Protein AF-A0A818JY32-F1 (afdb_monomer)

Sequence (101 aa):
MLPNLKCLFLNLIHDYFTEDFFNTLIYHWWSIIEKLERINIFIKFRRPQMTIDNNMQINLDKFQSSLLAMNVKYSGFVNFKWTEKFFIAYRMIEISICKNC

Nearest PDB structures (foldseek):
  5lmv-assembly1_X  TM=6.386E-01  e=2.014E-02  Thermus thermophilus HB8
  7po1-assembly1_8  TM=5.837E-01  e=2.794E-02  Homo sapiens
  6nf8-assembly1_z  TM=5.644E-01  e=1.991E-01  Homo sapiens
  7p9i-assembly1_A  TM=5.575E-01  e=5.676E-01  Escherichia coli K-12

Secondary structure (DSSP, 8-state):
--TT--EEEEEEEES---HHHHHHHHHHHHHHHTT-SEEEEEEEES-TT----HHHHHHHHHHHHHHHHHHHHHTEEEEEEEEE-TTS--EEEEEEEEE--

Structure (mmCIF, N/CA/C/O backbone):
data_AF-A0A818JY32-F1
#
_entry.id   AF-A0A818JY32-F1
#
loop_
_atom_site.group_PDB
_atom_site.id
_atom_site.type_symbol
_atom_site.label_atom_id
_atom_site.label_alt_id
_atom_site.label_comp_id
_atom_site.label_asym_id
_atom_site.label_entity_id
_atom_site.label_seq_id
_atom_site.pdbx_PDB_ins_code
_atom_site.Cartn_x
_atom_site.Cartn_y
_atom_site.Cartn_z
_atom_site.occupancy
_atom_site.B_iso_or_equiv
_atom_site.auth_seq_id
_atom_site.auth_comp_id
_atom_site.auth_asym_id
_atom_site.auth_atom_id
_atom_site.pdbx_PDB_model_num
ATOM 1 N N . MET A 1 1 ? -21.190 9.356 3.621 1.00 46.59 1 MET A N 1
ATOM 2 C CA . MET A 1 1 ? -20.822 8.396 4.687 1.00 46.59 1 MET A CA 1
ATOM 3 C C . MET A 1 1 ? -21.068 6.998 4.144 1.00 46.59 1 MET A C 1
ATOM 5 O O . MET A 1 1 ? -22.140 6.803 3.597 1.00 46.59 1 MET A O 1
ATOM 9 N N . LEU A 1 2 ? -20.102 6.077 4.224 1.00 54.47 2 LEU A N 1
ATOM 10 C CA . LEU A 1 2 ? -20.297 4.652 3.913 1.00 54.47 2 LEU A CA 1
ATOM 11 C C . LEU A 1 2 ? -20.606 3.940 5.240 1.00 54.47 2 LEU A C 1
ATOM 13 O O . LEU A 1 2 ? -19.663 3.644 5.975 1.00 54.47 2 LEU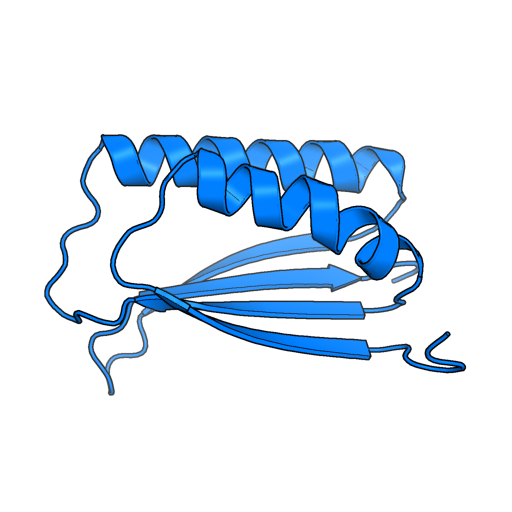 A O 1
ATOM 17 N N . PRO A 1 3 ? -21.877 3.736 5.626 1.00 50.50 3 PRO A N 1
ATOM 18 C CA . PRO A 1 3 ? -22.189 3.076 6.881 1.00 50.50 3 PRO A CA 1
ATOM 19 C C . PRO A 1 3 ? -21.928 1.580 6.673 1.00 50.50 3 PRO A C 1
ATOM 21 O O . PRO A 1 3 ? -22.519 0.978 5.782 1.00 50.50 3 PRO A O 1
ATOM 24 N N . ASN A 1 4 ? -21.046 0.995 7.486 1.00 62.84 4 ASN A N 1
ATOM 25 C CA . ASN A 1 4 ? -20.774 -0.452 7.593 1.00 62.84 4 ASN A CA 1
ATOM 26 C C . ASN A 1 4 ? -19.692 -1.056 6.687 1.00 62.84 4 ASN A C 1
ATOM 28 O O . ASN A 1 4 ? -19.579 -2.283 6.629 1.00 62.84 4 ASN A O 1
ATOM 32 N N . LEU A 1 5 ? -18.846 -0.260 6.027 1.00 68.62 5 LEU A N 1
ATOM 33 C CA . LEU A 1 5 ? -17.669 -0.846 5.385 1.00 68.62 5 LEU A CA 1
ATOM 34 C C . LEU A 1 5 ? -16.658 -1.256 6.471 1.00 68.62 5 LEU A C 1
ATOM 36 O O . LEU A 1 5 ? -16.000 -0.404 7.051 1.00 68.62 5 LEU A O 1
ATOM 40 N N . LYS A 1 6 ? -16.565 -2.555 6.774 1.00 77.25 6 LYS A N 1
ATOM 41 C CA . LYS A 1 6 ? -15.562 -3.113 7.705 1.00 77.25 6 LYS A CA 1
ATOM 42 C C . LYS A 1 6 ? -14.254 -3.462 7.001 1.00 77.25 6 LYS A C 1
ATOM 44 O O . LYS A 1 6 ? -13.177 -3.283 7.564 1.00 77.25 6 LYS A O 1
ATOM 49 N N . CYS A 1 7 ? -14.366 -3.927 5.758 1.00 78.81 7 CYS A N 1
ATOM 5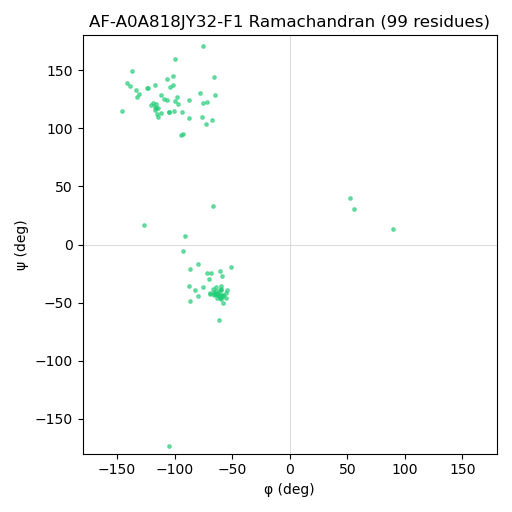0 C CA . CYS A 1 7 ? -13.254 -4.390 4.940 1.00 78.81 7 CYS A CA 1
ATOM 51 C C . CYS A 1 7 ? -13.209 -3.618 3.620 1.00 78.81 7 CYS A C 1
ATOM 53 O O . CYS A 1 7 ? -14.233 -3.496 2.948 1.00 78.81 7 CYS A O 1
ATOM 55 N N . LEU A 1 8 ? -12.024 -3.164 3.211 1.00 80.25 8 LEU A N 1
ATOM 56 C CA . LEU A 1 8 ? -11.800 -2.568 1.893 1.00 80.25 8 LEU A CA 1
ATOM 57 C C . LEU A 1 8 ? -10.708 -3.323 1.135 1.00 80.25 8 LEU A C 1
ATOM 59 O O . LEU A 1 8 ? -9.638 -3.602 1.672 1.00 80.25 8 LEU A O 1
ATOM 63 N N . PHE A 1 9 ? -10.972 -3.602 -0.137 1.00 80.25 9 PHE A N 1
ATOM 64 C CA . PHE A 1 9 ? -9.996 -4.152 -1.069 1.00 80.25 9 PHE A CA 1
ATOM 65 C C . PHE A 1 9 ? -9.723 -3.120 -2.149 1.00 80.25 9 PHE A C 1
ATOM 67 O O . PHE A 1 9 ? -10.624 -2.755 -2.905 1.00 80.25 9 PHE A O 1
ATOM 74 N N . LEU A 1 10 ? -8.481 -2.659 -2.226 1.00 78.06 10 LEU A N 1
ATOM 75 C CA . LEU A 1 10 ? -8.059 -1.687 -3.217 1.00 78.06 10 LEU A CA 1
ATOM 76 C C . LEU A 1 10 ? -7.093 -2.327 -4.205 1.00 78.06 10 LEU A C 1
ATOM 78 O O . LEU A 1 10 ? -6.091 -2.907 -3.805 1.00 78.06 10 LEU A O 1
ATOM 82 N N . ASN A 1 11 ? -7.369 -2.179 -5.497 1.00 81.12 11 ASN A N 1
ATOM 83 C CA . ASN A 1 11 ? -6.447 -2.560 -6.561 1.00 81.12 11 ASN A CA 1
ATOM 84 C C . ASN A 1 11 ? -6.002 -1.299 -7.298 1.00 81.12 11 ASN A C 1
ATOM 86 O O . ASN A 1 11 ? -6.792 -0.699 -8.023 1.00 81.12 11 ASN A O 1
ATOM 90 N N . LEU A 1 12 ? -4.743 -0.910 -7.122 1.00 79.81 12 LEU A N 1
ATOM 91 C CA . LEU A 1 12 ? -4.135 0.210 -7.831 1.00 79.81 12 LEU A CA 1
ATOM 92 C C . LEU A 1 12 ? -3.264 -0.328 -8.956 1.00 79.81 12 LEU A C 1
ATOM 94 O O . LEU A 1 12 ? -2.524 -1.290 -8.768 1.00 79.81 12 LEU A O 1
ATOM 98 N N . ILE A 1 13 ? -3.348 0.297 -10.126 1.00 80.50 13 ILE A N 1
ATOM 99 C CA . ILE A 1 13 ? -2.458 0.025 -11.253 1.00 80.50 13 ILE A CA 1
ATOM 100 C C . ILE A 1 13 ? -1.753 1.331 -11.570 1.00 80.50 13 ILE A C 1
ATOM 102 O O . ILE A 1 13 ? -2.421 2.317 -11.878 1.00 80.50 13 ILE A O 1
ATOM 106 N N . HIS A 1 14 ? -0.428 1.342 -11.493 1.00 76.12 14 HIS A N 1
ATOM 107 C CA . HIS A 1 14 ? 0.342 2.552 -11.747 1.00 76.12 14 HIS A CA 1
ATOM 108 C C . HIS A 1 14 ? 1.582 2.268 -12.592 1.00 76.12 14 HIS A C 1
ATOM 110 O O . HIS A 1 14 ? 2.147 1.173 -12.546 1.00 76.12 14 HIS A O 1
ATOM 116 N N . ASP A 1 15 ? 1.975 3.260 -13.391 1.00 70.12 15 ASP A N 1
ATOM 117 C CA . ASP A 1 15 ? 3.189 3.199 -14.204 1.00 70.12 15 ASP A CA 1
ATOM 118 C C . ASP A 1 15 ? 4.429 3.511 -13.357 1.00 70.12 15 ASP A C 1
ATOM 120 O O . ASP A 1 15 ? 5.392 2.767 -13.426 1.00 70.12 15 ASP A O 1
ATOM 124 N N . TYR A 1 16 ? 4.387 4.541 -12.501 1.00 68.69 16 TYR A N 1
ATOM 125 C CA . TYR A 1 16 ? 5.525 4.957 -11.664 1.00 68.69 16 TYR A CA 1
ATOM 126 C C . TYR A 1 16 ? 5.109 5.322 -10.244 1.00 68.69 16 TYR A C 1
ATOM 128 O O . TYR A 1 16 ? 4.143 6.053 -10.066 1.00 68.69 16 TYR A O 1
ATOM 136 N N . PHE A 1 17 ? 5.854 4.884 -9.235 1.00 72.62 17 PHE A N 1
ATOM 137 C CA . PHE A 1 17 ? 5.615 5.323 -7.865 1.00 72.62 17 PHE A CA 1
ATOM 138 C C . PHE A 1 17 ? 6.489 6.514 -7.502 1.00 72.62 17 PHE A C 1
ATOM 140 O O . PHE A 1 17 ? 7.711 6.403 -7.416 1.00 72.62 17 PHE A O 1
ATOM 147 N N . THR A 1 18 ? 5.841 7.651 -7.279 1.00 77.06 18 THR A N 1
ATOM 148 C CA . THR A 1 18 ? 6.475 8.855 -6.750 1.00 77.06 18 THR A CA 1
ATOM 149 C C . THR A 1 18 ? 6.206 8.974 -5.254 1.00 77.06 18 THR A C 1
ATOM 151 O O . THR A 1 18 ? 5.251 8.397 -4.728 1.00 77.06 18 THR A O 1
ATOM 154 N N . GLU A 1 19 ? 7.036 9.754 -4.568 1.00 78.38 19 GLU A N 1
ATOM 155 C CA . GLU A 1 19 ? 6.801 10.139 -3.174 1.00 78.38 19 GLU A CA 1
ATOM 156 C C . GLU A 1 19 ? 5.421 10.800 -3.006 1.00 78.38 19 GLU A C 1
ATOM 158 O O . GLU A 1 19 ? 4.670 10.429 -2.107 1.00 78.38 19 GLU A O 1
ATOM 163 N N . ASP A 1 20 ? 5.019 11.668 -3.939 1.00 82.75 20 ASP A N 1
ATOM 164 C CA . ASP A 1 20 ? 3.705 12.325 -3.927 1.00 82.75 20 ASP A CA 1
ATOM 165 C C . ASP A 1 20 ? 2.535 11.344 -4.005 1.00 82.75 20 ASP A C 1
ATOM 167 O O . ASP A 1 20 ? 1.529 11.521 -3.316 1.00 82.75 20 ASP A O 1
ATOM 171 N N . PHE A 1 21 ? 2.651 10.288 -4.813 1.00 81.38 21 PHE A N 1
ATOM 172 C CA . PHE A 1 21 ? 1.619 9.258 -4.892 1.00 81.38 21 PHE A CA 1
ATOM 173 C C . PHE A 1 21 ? 1.455 8.543 -3.546 1.00 81.38 21 PHE A C 1
ATOM 175 O O . PHE A 1 21 ? 0.335 8.379 -3.059 1.00 81.38 21 PHE A O 1
ATOM 182 N N . PHE A 1 22 ? 2.563 8.154 -2.913 1.00 76.38 22 PHE A N 1
ATOM 183 C CA . PHE A 1 22 ? 2.532 7.504 -1.604 1.00 76.38 22 PHE A CA 1
ATOM 184 C C . PHE A 1 22 ? 2.011 8.429 -0.510 1.00 76.38 22 PHE A C 1
ATOM 186 O O . PHE A 1 22 ? 1.165 8.015 0.281 1.00 76.38 22 PHE A O 1
ATOM 193 N N . ASN A 1 23 ? 2.438 9.690 -0.509 1.00 79.56 23 ASN A N 1
ATOM 194 C CA . ASN A 1 23 ? 1.917 10.707 0.395 1.00 79.56 23 ASN A CA 1
ATOM 195 C C . ASN A 1 23 ? 0.412 10.883 0.197 1.00 79.56 23 ASN A C 1
ATOM 197 O O . ASN A 1 23 ? -0.332 10.892 1.169 1.00 79.56 23 ASN A O 1
ATOM 201 N N . THR A 1 24 ? -0.065 10.933 -1.045 1.00 80.81 24 THR A N 1
ATOM 202 C CA . THR A 1 24 ? -1.499 11.021 -1.360 1.00 80.81 24 THR A CA 1
ATOM 203 C C . THR A 1 24 ? -2.260 9.817 -0.806 1.00 80.81 24 THR A C 1
ATOM 205 O O . THR A 1 24 ? -3.312 9.988 -0.185 1.00 80.81 24 THR A O 1
ATOM 208 N N . LEU A 1 25 ? -1.730 8.599 -0.981 1.00 76.31 25 LEU A N 1
ATOM 209 C CA . LEU A 1 25 ? -2.324 7.397 -0.396 1.00 76.31 25 LEU A CA 1
ATOM 210 C C . LEU A 1 25 ? -2.388 7.502 1.123 1.00 76.31 25 LEU A C 1
ATOM 212 O O . LEU A 1 25 ? -3.447 7.269 1.691 1.00 76.31 25 LEU A O 1
ATOM 21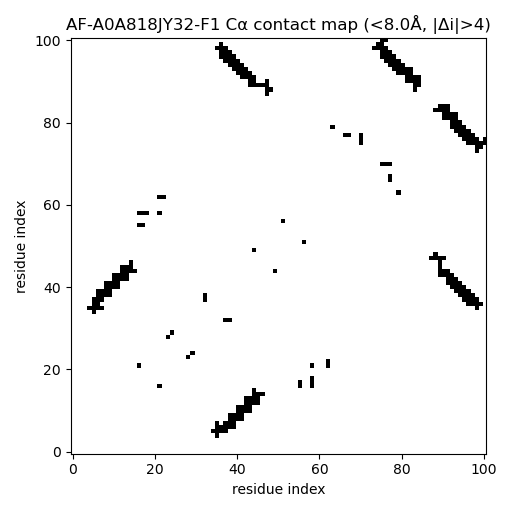6 N N . ILE A 1 26 ? -1.306 7.915 1.778 1.00 74.75 26 ILE A N 1
ATOM 217 C CA . ILE A 1 26 ? -1.295 8.109 3.225 1.00 74.75 26 ILE A CA 1
ATOM 218 C C . ILE A 1 26 ? -2.315 9.184 3.613 1.00 74.75 26 ILE A C 1
ATOM 220 O O . ILE A 1 26 ? -3.307 8.877 4.257 1.00 74.75 26 ILE A O 1
ATOM 224 N N . TYR A 1 27 ? -2.140 10.434 3.196 1.00 76.44 27 TYR A N 1
ATOM 225 C CA . TYR A 1 27 ? -2.933 11.560 3.687 1.00 76.44 27 TYR A CA 1
ATOM 226 C C . TYR A 1 27 ? -4.427 11.441 3.382 1.00 76.44 27 TYR A C 1
ATOM 228 O O . TYR A 1 27 ? -5.251 11.711 4.258 1.00 76.44 27 TYR A O 1
ATOM 236 N N . HIS A 1 28 ? -4.801 11.018 2.172 1.00 73.12 28 HIS A N 1
ATOM 237 C CA . HIS A 1 28 ? -6.216 10.951 1.808 1.00 73.12 28 HIS A CA 1
ATOM 238 C C . HIS A 1 28 ? -6.890 9.686 2.318 1.00 73.12 28 HIS A C 1
ATOM 240 O O . HIS A 1 28 ? -8.036 9.740 2.772 1.00 73.12 28 HIS A O 1
ATOM 246 N N . TRP A 1 29 ? -6.198 8.548 2.275 1.00 70.56 29 TRP A N 1
ATOM 247 C CA . TRP A 1 29 ? -6.824 7.283 2.635 1.00 70.56 29 TRP A CA 1
ATOM 248 C C . TRP A 1 29 ? -6.749 7.036 4.128 1.00 70.56 29 TRP A C 1
ATOM 250 O O . TRP A 1 29 ? -7.593 6.306 4.630 1.00 70.56 29 TRP A O 1
ATOM 260 N N . TRP A 1 30 ? -5.838 7.675 4.868 1.00 72.81 30 TRP A N 1
ATOM 261 C CA . TRP A 1 30 ? -5.698 7.445 6.305 1.00 72.81 30 TRP A CA 1
ATOM 262 C C . TRP A 1 30 ? -7.001 7.668 7.075 1.00 72.81 30 TRP A C 1
ATOM 264 O O . TRP A 1 30 ? -7.435 6.802 7.830 1.00 72.81 30 TRP A O 1
ATOM 274 N N . SER A 1 31 ? -7.699 8.770 6.795 1.00 74.00 31 SER A N 1
ATOM 275 C CA . SER A 1 31 ? -9.002 9.071 7.411 1.00 74.00 31 SER A CA 1
ATOM 276 C C . SER A 1 31 ? -10.091 8.023 7.118 1.00 74.00 31 SER A C 1
ATOM 278 O O . SER A 1 31 ? -11.079 7.912 7.851 1.00 74.00 31 SER A O 1
ATOM 280 N N . ILE A 1 32 ? -9.925 7.263 6.031 1.00 73.19 32 ILE A N 1
ATOM 281 C CA . ILE A 1 32 ? -10.792 6.154 5.633 1.00 73.19 32 ILE A CA 1
ATOM 282 C C . ILE A 1 32 ? -10.317 4.872 6.323 1.00 73.19 32 ILE A C 1
ATOM 284 O O . ILE A 1 32 ? -11.132 4.202 6.947 1.00 73.19 32 ILE A O 1
ATOM 288 N N . ILE A 1 33 ? -9.014 4.572 6.279 1.00 70.19 33 ILE A N 1
ATOM 289 C CA . ILE A 1 33 ? -8.365 3.416 6.919 1.00 70.19 33 ILE A CA 1
ATOM 290 C C . ILE A 1 33 ? -8.680 3.377 8.414 1.00 70.19 33 ILE A C 1
ATOM 292 O O . ILE A 1 33 ? -8.962 2.311 8.956 1.00 70.19 33 ILE A O 1
ATOM 296 N N . GLU A 1 34 ? -8.707 4.531 9.084 1.00 70.88 34 GLU A N 1
ATOM 297 C CA . GLU A 1 34 ? -9.037 4.608 10.506 1.00 70.88 34 GLU A CA 1
ATOM 298 C C . GLU A 1 34 ? -10.424 4.045 10.845 1.00 70.88 34 GLU A C 1
ATOM 300 O O . GLU A 1 34 ? -10.625 3.568 11.963 1.00 70.88 34 GLU A O 1
ATOM 305 N N . LYS A 1 35 ? -11.356 4.067 9.890 1.00 76.25 35 LYS A N 1
ATOM 306 C CA . LYS A 1 35 ? -12.744 3.626 10.067 1.00 76.25 35 LYS A CA 1
ATOM 307 C C . LYS A 1 35 ? -12.962 2.162 9.682 1.00 76.25 35 LYS A C 1
ATOM 309 O O . LYS A 1 35 ? -14.069 1.665 9.862 1.00 76.25 35 LYS A O 1
ATOM 314 N N . LEU A 1 36 ? -11.943 1.492 9.143 1.00 75.00 36 LEU A N 1
ATOM 315 C CA . LEU A 1 36 ? -12.018 0.105 8.690 1.00 75.00 36 LEU A CA 1
ATOM 316 C C . LEU A 1 36 ? -11.395 -0.837 9.725 1.00 75.00 36 LEU A C 1
ATOM 318 O O . LEU A 1 36 ? -10.391 -0.511 10.357 1.00 75.00 36 LEU A O 1
ATOM 322 N N . GLU A 1 37 ? -11.973 -2.030 9.861 1.00 78.81 37 GLU A N 1
ATOM 323 C CA . GLU A 1 37 ? -11.376 -3.136 10.621 1.00 78.81 37 GLU A CA 1
ATOM 324 C C . GLU A 1 37 ? -10.231 -3.766 9.823 1.00 78.81 37 GLU A C 1
ATOM 326 O O . GLU A 1 37 ? -9.209 -4.150 10.393 1.00 78.81 37 GLU A O 1
ATOM 331 N N . ARG A 1 38 ? -10.392 -3.839 8.493 1.00 77.19 38 ARG A N 1
ATOM 332 C CA . ARG A 1 38 ? -9.391 -4.384 7.580 1.00 77.19 38 ARG A CA 1
ATOM 333 C C . ARG A 1 38 ? -9.284 -3.600 6.274 1.00 77.19 38 ARG A C 1
ATOM 335 O O . ARG A 1 38 ? -10.289 -3.272 5.646 1.00 77.19 38 ARG A O 1
ATOM 342 N N . ILE A 1 39 ? -8.066 -3.394 5.787 1.00 76.62 39 ILE A N 1
ATOM 343 C CA . ILE A 1 39 ? -7.826 -2.959 4.406 1.00 76.62 39 ILE A CA 1
ATOM 344 C C . ILE A 1 39 ? -6.721 -3.795 3.772 1.00 76.62 39 ILE A C 1
ATOM 346 O O . ILE A 1 39 ? -5.674 -3.991 4.379 1.00 76.62 39 ILE A O 1
ATOM 350 N N . ASN A 1 40 ? -6.964 -4.262 2.549 1.00 77.12 40 ASN A N 1
ATOM 351 C CA . ASN A 1 40 ? -5.954 -4.888 1.709 1.00 77.12 40 ASN A CA 1
ATOM 352 C C . ASN A 1 40 ? -5.744 -4.013 0.467 1.00 77.12 40 ASN A C 1
ATOM 354 O O . ASN A 1 40 ? -6.666 -3.837 -0.334 1.00 77.12 40 ASN A O 1
ATOM 358 N N . ILE A 1 41 ? -4.541 -3.476 0.293 1.00 76.00 41 ILE A N 1
ATOM 359 C CA . ILE A 1 41 ? -4.154 -2.700 -0.883 1.00 76.00 41 ILE A CA 1
ATOM 360 C C . ILE A 1 41 ? -3.216 -3.549 -1.728 1.00 76.00 41 ILE A C 1
ATOM 362 O O . ILE A 1 41 ? -2.178 -3.994 -1.249 1.00 76.00 41 ILE A O 1
ATOM 366 N N . PHE A 1 42 ? -3.577 -3.733 -2.991 1.00 78.19 42 PHE A N 1
ATOM 367 C CA . PHE A 1 42 ? -2.777 -4.401 -4.000 1.00 78.19 42 PHE A CA 1
ATOM 368 C C . PHE A 1 42 ? -2.338 -3.380 -5.031 1.00 78.19 42 PHE A C 1
ATOM 370 O O . PHE A 1 42 ? -3.151 -2.844 -5.786 1.00 78.19 42 PHE A O 1
ATOM 377 N N . ILE A 1 43 ? -1.042 -3.121 -5.074 1.00 75.50 43 ILE A N 1
ATOM 378 C CA . ILE A 1 43 ? -0.457 -2.167 -6.003 1.00 75.50 43 ILE A CA 1
ATOM 379 C C . ILE A 1 43 ? 0.248 -2.944 -7.109 1.00 75.50 43 ILE A C 1
ATOM 381 O O . ILE A 1 43 ? 1.221 -3.641 -6.841 1.00 75.50 43 ILE A O 1
ATOM 385 N N . LYS A 1 44 ? -0.252 -2.837 -8.341 1.00 78.44 44 LYS A N 1
ATOM 386 C CA . LYS A 1 44 ? 0.271 -3.502 -9.539 1.00 78.44 44 LYS A CA 1
ATOM 387 C C . LYS A 1 44 ? 1.031 -2.504 -10.408 1.00 78.44 44 LYS A C 1
ATOM 389 O O . LYS A 1 44 ? 0.535 -1.414 -10.696 1.00 78.44 44 LYS A O 1
ATOM 394 N N . PHE A 1 45 ? 2.194 -2.911 -10.895 1.00 73.56 45 PHE A N 1
ATOM 395 C CA . PHE A 1 45 ? 2.937 -2.153 -11.901 1.00 73.56 45 PHE A CA 1
ATOM 396 C C . PHE A 1 45 ? 2.29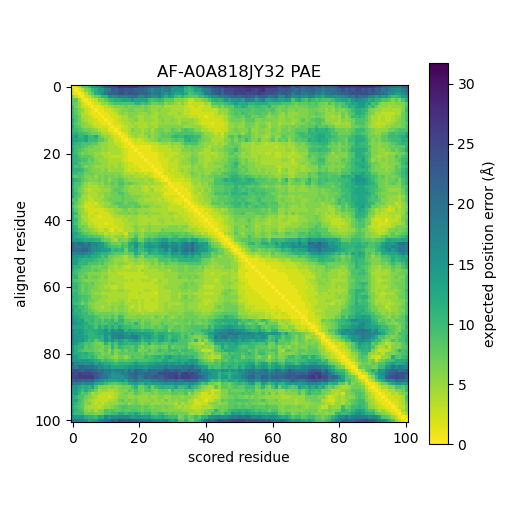5 -2.376 -13.265 1.00 73.56 45 PHE A C 1
ATOM 398 O O . PHE A 1 45 ? 2.043 -3.516 -13.622 1.00 73.56 45 PHE A O 1
ATOM 405 N N . ARG A 1 46 ? 2.005 -1.331 -14.045 1.00 71.25 46 ARG A N 1
ATOM 406 C CA . ARG A 1 46 ? 1.398 -1.506 -15.382 1.00 71.25 46 ARG A CA 1
ATOM 407 C C . ARG A 1 46 ? 2.376 -2.112 -16.393 1.00 71.25 46 ARG A C 1
ATOM 409 O O . ARG A 1 46 ? 1.950 -2.807 -17.317 1.00 71.25 46 ARG A O 1
ATOM 416 N N . ARG A 1 47 ? 3.676 -1.864 -16.229 1.00 69.62 47 ARG A N 1
ATOM 417 C CA . ARG A 1 47 ? 4.731 -2.366 -17.115 1.00 69.62 47 ARG A CA 1
ATOM 418 C C . ARG A 1 47 ? 5.472 -3.518 -16.438 1.00 69.62 47 ARG A C 1
ATOM 420 O O . ARG A 1 47 ? 6.154 -3.281 -15.445 1.00 69.62 47 ARG A O 1
ATOM 427 N N . PRO A 1 48 ? 5.370 -4.748 -16.966 1.00 58.97 48 PRO A N 1
ATOM 428 C CA . PRO A 1 48 ? 5.950 -5.911 -16.309 1.00 58.97 48 PRO A CA 1
ATOM 429 C C . PRO A 1 48 ? 7.488 -5.920 -16.308 1.00 58.97 48 PRO A C 1
ATOM 431 O O . PRO A 1 48 ? 8.125 -6.526 -15.458 1.00 58.97 48 PRO A O 1
ATOM 434 N N . GLN A 1 49 ? 8.096 -5.226 -17.270 1.00 60.47 49 GLN A N 1
ATOM 435 C CA . GLN A 1 49 ? 9.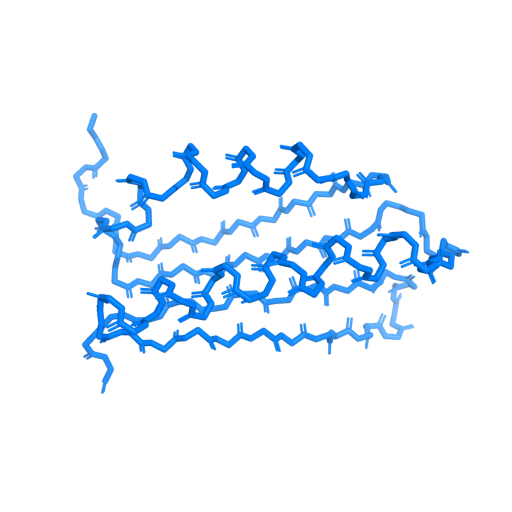551 -5.145 -17.422 1.00 60.47 49 GLN A CA 1
ATOM 436 C C . GLN A 1 49 ? 10.169 -3.959 -16.675 1.00 60.47 49 GLN A C 1
ATOM 438 O O . GLN A 1 49 ? 11.340 -3.650 -16.876 1.00 60.47 49 GLN A O 1
ATOM 443 N N . MET A 1 50 ? 9.386 -3.240 -15.867 1.00 61.47 50 MET A N 1
ATOM 444 C CA . MET A 1 50 ? 9.907 -2.068 -15.187 1.00 61.47 50 MET A CA 1
ATOM 445 C C . MET A 1 50 ? 10.780 -2.495 -14.008 1.00 61.47 50 MET A C 1
ATOM 447 O O . MET A 1 50 ? 10.293 -3.022 -13.007 1.00 61.47 50 MET A O 1
ATOM 451 N N . THR A 1 51 ? 12.082 -2.274 -14.147 1.00 64.25 51 THR A N 1
ATOM 452 C CA . THR A 1 51 ? 13.043 -2.449 -13.064 1.00 64.25 51 THR A CA 1
ATOM 453 C C . THR A 1 51 ? 12.729 -1.434 -11.968 1.00 64.25 51 THR A C 1
ATOM 455 O O . THR A 1 51 ? 12.590 -0.245 -12.251 1.00 64.25 51 THR A O 1
ATOM 458 N N . ILE A 1 52 ? 12.601 -1.893 -10.721 1.00 70.12 52 ILE A N 1
ATOM 459 C CA . ILE A 1 52 ? 12.561 -0.986 -9.570 1.00 70.12 52 ILE A CA 1
ATOM 460 C C . ILE A 1 52 ? 13.953 -0.370 -9.465 1.00 70.12 52 ILE A C 1
ATOM 462 O O . ILE A 1 52 ? 14.909 -1.066 -9.126 1.00 70.12 52 ILE A O 1
ATOM 466 N N . ASP A 1 53 ? 14.071 0.902 -9.830 1.00 73.44 53 ASP A N 1
ATOM 467 C CA . ASP A 1 53 ? 15.304 1.653 -9.635 1.00 73.44 53 ASP A CA 1
ATOM 468 C C . ASP A 1 53 ? 15.484 2.052 -8.159 1.00 73.44 53 ASP A C 1
ATOM 470 O O . ASP A 1 53 ? 14.585 1.901 -7.324 1.00 73.44 53 ASP A O 1
ATOM 474 N N . ASN A 1 54 ? 16.667 2.570 -7.825 1.00 78.75 54 ASN A N 1
ATOM 475 C CA . ASN A 1 54 ? 16.998 2.951 -6.453 1.00 78.75 54 ASN A CA 1
ATOM 476 C C . ASN A 1 54 ? 16.053 4.023 -5.889 1.00 78.75 54 ASN A C 1
ATOM 478 O O . ASN A 1 54 ? 15.723 3.977 -4.708 1.00 78.75 54 ASN A O 1
ATOM 482 N N . ASN A 1 55 ? 15.587 4.967 -6.711 1.00 80.12 55 ASN A N 1
ATOM 483 C CA . ASN A 1 55 ? 14.697 6.035 -6.250 1.00 80.12 55 ASN A CA 1
ATOM 484 C C . ASN A 1 55 ? 13.325 5.474 -5.880 1.00 80.12 55 ASN A C 1
ATOM 486 O O . ASN A 1 55 ? 12.744 5.833 -4.856 1.00 80.12 55 ASN A O 1
ATOM 490 N N . MET A 1 56 ? 12.820 4.555 -6.697 1.00 76.19 56 MET A N 1
ATOM 491 C CA . MET A 1 56 ? 11.576 3.859 -6.434 1.00 76.19 56 MET A CA 1
ATOM 492 C C . MET A 1 56 ? 11.673 2.994 -5.179 1.00 76.19 56 MET A C 1
ATOM 494 O O . MET A 1 56 ? 10.750 3.020 -4.367 1.00 76.19 56 MET A O 1
ATOM 498 N N . GLN A 1 57 ? 12.789 2.283 -4.989 1.00 78.06 57 GLN A N 1
ATOM 499 C CA . GLN A 1 57 ? 13.027 1.509 -3.772 1.00 78.06 57 GLN A CA 1
ATOM 500 C C . GLN A 1 57 ? 13.038 2.411 -2.530 1.00 78.06 57 GLN A C 1
ATOM 502 O O . GLN A 1 57 ? 12.322 2.127 -1.576 1.00 78.06 57 GLN A O 1
ATOM 507 N N . ILE A 1 58 ? 13.741 3.548 -2.574 1.00 82.81 58 ILE A N 1
ATOM 508 C CA . ILE A 1 58 ? 13.753 4.531 -1.478 1.00 82.81 58 ILE A CA 1
ATOM 509 C C . ILE A 1 58 ? 12.336 5.028 -1.161 1.00 82.81 58 ILE A C 1
ATOM 511 O O . ILE A 1 58 ? 11.952 5.105 0.006 1.00 82.81 58 ILE A O 1
ATOM 515 N N . ASN A 1 59 ? 11.537 5.350 -2.181 1.00 79.06 59 ASN A N 1
ATOM 516 C CA . ASN A 1 59 ? 10.160 5.807 -1.983 1.00 79.06 59 ASN A CA 1
ATOM 517 C C . ASN A 1 59 ? 9.279 4.723 -1.348 1.00 79.06 59 ASN A C 1
ATOM 519 O O . ASN A 1 59 ? 8.433 5.023 -0.506 1.00 79.06 59 ASN A O 1
ATOM 523 N N . LEU A 1 60 ? 9.500 3.464 -1.721 1.00 75.94 60 LEU A N 1
ATOM 524 C CA . LEU A 1 60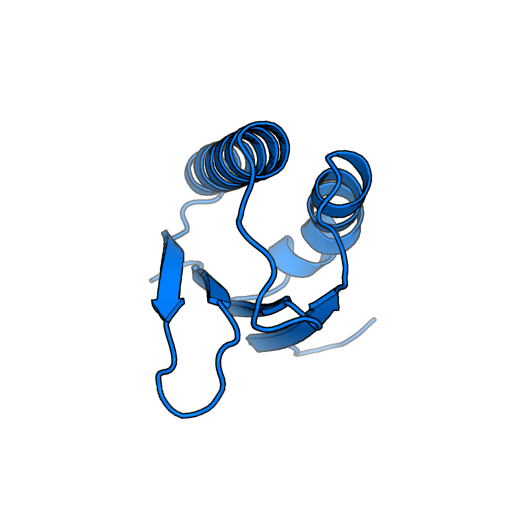 ? 8.799 2.315 -1.159 1.00 75.94 60 LEU A CA 1
ATOM 525 C C . LEU A 1 60 ? 9.190 2.059 0.296 1.00 75.94 60 LEU A C 1
ATOM 527 O O . LEU A 1 60 ? 8.307 1.854 1.127 1.00 75.94 60 LEU A O 1
ATOM 531 N N . ASP A 1 61 ? 10.477 2.153 0.622 1.00 80.69 61 ASP A N 1
ATOM 532 C CA . ASP A 1 61 ? 10.986 1.981 1.985 1.00 80.69 61 ASP A CA 1
ATOM 533 C C . ASP A 1 61 ? 10.486 3.098 2.913 1.00 80.69 61 ASP A C 1
ATOM 535 O O . ASP A 1 61 ? 10.059 2.839 4.045 1.00 80.69 61 ASP A O 1
ATOM 539 N N . LYS A 1 62 ? 10.466 4.346 2.420 1.00 82.88 62 LYS A N 1
ATOM 540 C CA . LYS A 1 62 ? 9.844 5.486 3.114 1.00 82.88 62 LYS A CA 1
ATOM 541 C C . LYS A 1 62 ? 8.370 5.208 3.393 1.00 82.88 62 LYS A C 1
ATOM 543 O O . LYS A 1 62 ? 7.928 5.329 4.532 1.00 82.88 62 LYS A O 1
ATOM 548 N N . PHE A 1 63 ? 7.624 4.792 2.372 1.00 79.38 63 PHE A N 1
ATOM 549 C CA . PHE A 1 63 ? 6.202 4.498 2.498 1.00 79.38 63 PHE A CA 1
ATOM 550 C C . PHE A 1 63 ? 5.929 3.355 3.489 1.00 79.38 63 PHE A C 1
ATOM 552 O O . PHE A 1 63 ? 5.067 3.493 4.359 1.00 79.38 63 PHE A O 1
ATOM 559 N N . GLN A 1 64 ? 6.701 2.265 3.438 1.00 78.06 64 GLN A N 1
ATOM 560 C CA . GLN A 1 64 ? 6.618 1.175 4.413 1.00 78.06 64 GLN A CA 1
ATOM 561 C C . GLN A 1 64 ? 6.904 1.674 5.837 1.00 78.06 64 GLN A C 1
ATOM 563 O O . GLN A 1 64 ? 6.168 1.339 6.765 1.00 78.06 64 GLN A O 1
ATOM 568 N N . SER A 1 65 ? 7.928 2.509 6.013 1.00 81.88 65 SER A N 1
ATOM 569 C CA . SER A 1 65 ? 8.276 3.094 7.314 1.00 81.88 65 SER A CA 1
ATOM 570 C C . SER A 1 65 ? 7.150 3.974 7.863 1.00 81.88 65 SER A C 1
ATOM 572 O O . SER A 1 65 ? 6.812 3.877 9.044 1.00 81.88 65 SER A O 1
ATOM 574 N N . SER A 1 66 ? 6.509 4.780 7.010 1.00 79.00 66 SER A N 1
ATOM 575 C CA . SER A 1 66 ? 5.341 5.576 7.394 1.00 79.00 66 SER A CA 1
ATOM 576 C C . SER A 1 66 ? 4.166 4.698 7.827 1.00 79.00 66 SER A C 1
ATOM 578 O O . SER A 1 66 ? 3.549 4.973 8.856 1.00 79.00 66 SER A O 1
ATOM 580 N N . LEU A 1 67 ? 3.887 3.610 7.102 1.00 74.69 67 LEU A N 1
ATOM 581 C CA . LEU A 1 67 ? 2.836 2.661 7.478 1.00 74.69 67 LEU A CA 1
ATOM 582 C C . LEU A 1 67 ? 3.136 1.964 8.816 1.00 74.69 67 LEU A C 1
ATOM 584 O O . LEU A 1 67 ? 2.235 1.803 9.638 1.00 74.69 67 LEU A O 1
ATOM 588 N N . LEU A 1 68 ? 4.391 1.586 9.074 1.00 76.19 68 LEU A N 1
ATOM 589 C CA . LEU A 1 68 ? 4.803 0.972 10.342 1.00 76.19 68 LEU A CA 1
ATOM 590 C C . LEU A 1 68 ? 4.683 1.938 11.526 1.00 76.19 68 LEU A C 1
ATOM 592 O O . LEU A 1 68 ? 4.162 1.556 12.574 1.00 76.19 68 LEU A O 1
ATOM 596 N N . ALA A 1 69 ? 5.105 3.194 11.360 1.00 74.56 69 ALA A N 1
ATOM 597 C CA . ALA A 1 69 ? 4.942 4.225 12.385 1.00 74.56 69 ALA A CA 1
ATOM 598 C C . ALA A 1 69 ? 3.459 4.450 12.722 1.00 74.56 69 ALA A C 1
ATOM 600 O O . ALA A 1 69 ? 3.084 4.611 13.885 1.00 74.56 69 ALA A O 1
ATOM 601 N N . MET A 1 70 ? 2.598 4.395 11.705 1.00 68.00 70 MET A N 1
ATOM 602 C CA . MET A 1 70 ? 1.154 4.429 11.898 1.00 68.00 70 MET A CA 1
ATOM 603 C C . MET A 1 70 ? 0.642 3.183 12.622 1.00 68.00 70 MET A C 1
ATOM 605 O O . MET A 1 70 ? -0.210 3.304 13.495 1.00 68.00 70 MET A O 1
ATOM 609 N N . ASN A 1 71 ? 1.187 2.000 12.349 1.00 67.38 71 ASN A N 1
ATOM 610 C CA . ASN A 1 71 ? 0.769 0.777 13.027 1.00 67.38 71 ASN A CA 1
ATOM 611 C C . ASN A 1 71 ? 0.921 0.854 14.556 1.00 67.38 71 ASN A C 1
ATOM 613 O O . ASN A 1 71 ? 0.004 0.489 15.292 1.00 67.38 71 ASN A O 1
ATOM 617 N N . VAL A 1 72 ? 2.055 1.391 15.025 1.00 68.50 72 VAL A N 1
ATOM 618 C CA . VAL A 1 72 ? 2.340 1.590 16.458 1.00 68.50 72 VAL A CA 1
ATOM 619 C C . VAL A 1 72 ? 1.297 2.496 17.111 1.00 68.50 72 VAL A C 1
ATOM 621 O O . VAL A 1 72 ? 0.868 2.245 18.233 1.00 68.50 72 VAL A O 1
ATOM 624 N N . LYS A 1 73 ? 0.852 3.534 16.398 1.00 65.38 73 LYS A N 1
ATOM 625 C CA . LYS A 1 73 ? -0.102 4.514 16.922 1.00 65.38 73 LYS A CA 1
ATOM 626 C C . LYS A 1 73 ? -1.531 3.964 17.068 1.00 65.38 73 LYS A C 1
ATOM 628 O O . LYS A 1 73 ? -2.283 4.501 17.875 1.00 65.38 73 LYS A O 1
ATOM 633 N N . TYR A 1 74 ? -1.917 2.928 16.317 1.00 60.75 74 TYR A N 1
ATOM 634 C CA . TYR A 1 74 ? -3.318 2.473 16.239 1.00 60.75 74 TYR A CA 1
ATOM 635 C C . TYR A 1 74 ? -3.536 0.984 16.548 1.00 60.75 74 TYR A C 1
ATOM 637 O O . TYR A 1 74 ? -4.601 0.457 16.225 1.00 60.75 74 TYR A O 1
ATOM 645 N N . SER A 1 75 ? -2.560 0.325 17.185 1.00 62.19 75 SER A N 1
ATOM 646 C CA . SER A 1 75 ? -2.670 -1.057 17.690 1.00 62.19 75 SER A CA 1
ATOM 647 C C . SER A 1 75 ? -3.149 -2.066 16.636 1.00 62.19 75 SER A C 1
ATOM 649 O O . SER A 1 75 ? -3.974 -2.932 16.918 1.00 62.19 75 SER A O 1
ATOM 651 N N . GLY A 1 76 ? -2.666 -1.920 15.401 1.00 61.72 76 GLY A N 1
ATOM 652 C CA . GLY A 1 76 ? -2.983 -2.827 14.302 1.00 61.72 76 GLY A CA 1
ATOM 653 C C . GLY A 1 76 ? -1.841 -3.779 13.944 1.00 61.72 76 GLY A C 1
ATOM 654 O O . GLY A 1 76 ? -0.782 -3.805 14.578 1.00 61.72 76 GLY A O 1
ATOM 655 N N . PHE A 1 77 ? -2.033 -4.524 12.857 1.00 62.78 77 PHE A N 1
ATOM 656 C CA . PHE A 1 77 ? -0.964 -5.218 12.143 1.00 62.78 77 PHE A CA 1
ATOM 657 C C . PHE A 1 77 ? -0.876 -4.698 10.711 1.00 62.78 77 PHE A C 1
ATOM 659 O O . PHE A 1 77 ? -1.856 -4.804 9.975 1.00 62.78 77 PHE A O 1
ATOM 666 N N . VAL A 1 78 ? 0.289 -4.172 10.317 1.00 66.94 78 VAL A N 1
ATOM 667 C CA . VAL A 1 78 ? 0.620 -3.849 8.922 1.00 66.94 78 VAL A CA 1
ATOM 668 C C . VAL A 1 78 ? 1.503 -4.957 8.360 1.00 66.94 78 VAL A C 1
ATOM 670 O O . VAL A 1 78 ? 2.645 -5.118 8.787 1.00 66.94 78 VAL A O 1
ATOM 673 N N . ASN A 1 79 ? 0.997 -5.686 7.368 1.00 66.81 79 ASN A N 1
ATOM 674 C CA . ASN A 1 79 ? 1.813 -6.576 6.549 1.00 66.81 79 ASN A CA 1
ATOM 675 C C . ASN A 1 79 ? 2.178 -5.874 5.247 1.00 66.81 79 ASN A C 1
ATOM 677 O O . ASN A 1 79 ? 1.27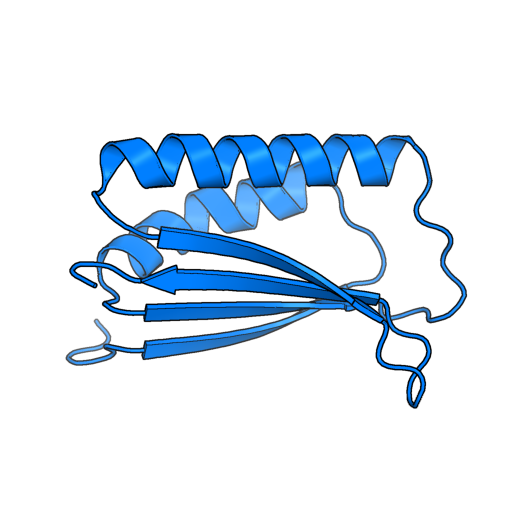3 -5.435 4.540 1.00 66.81 79 ASN A O 1
ATOM 681 N N . PHE A 1 80 ? 3.465 -5.819 4.921 1.00 66.31 80 PHE A N 1
ATOM 682 C CA . PHE A 1 80 ? 3.962 -5.347 3.633 1.00 66.31 80 PHE A CA 1
ATOM 683 C C . PHE A 1 80 ? 4.680 -6.505 2.948 1.00 66.31 80 PHE A C 1
ATOM 685 O O . PHE A 1 80 ? 5.693 -6.994 3.450 1.00 66.31 80 PHE A O 1
ATOM 692 N N . LYS A 1 81 ? 4.154 -6.968 1.812 1.00 67.56 81 LYS A N 1
ATOM 693 C CA . LYS A 1 81 ? 4.731 -8.107 1.095 1.00 67.56 81 LYS A CA 1
ATOM 694 C C . LYS A 1 81 ? 4.881 -7.823 -0.392 1.00 67.56 81 LYS A C 1
ATOM 696 O O . LYS A 1 81 ? 3.906 -7.529 -1.083 1.00 67.56 81 LYS A O 1
ATOM 701 N N . TRP A 1 82 ? 6.097 -8.035 -0.889 1.00 66.94 82 TRP A N 1
ATOM 702 C CA . TRP A 1 82 ? 6.339 -8.236 -2.311 1.00 66.94 82 TRP A CA 1
ATOM 703 C C . TRP A 1 82 ? 5.815 -9.600 -2.733 1.00 66.94 82 TRP A C 1
ATOM 705 O O . TRP A 1 82 ? 6.215 -10.638 -2.203 1.00 66.94 82 TRP A O 1
ATOM 715 N N . THR A 1 83 ? 4.919 -9.604 -3.709 1.00 60.62 83 THR A N 1
ATOM 716 C CA . THR A 1 83 ? 4.531 -10.820 -4.413 1.00 60.62 83 THR A CA 1
ATOM 717 C C . THR A 1 83 ? 4.921 -10.690 -5.874 1.00 60.62 83 THR A C 1
ATOM 719 O O . THR A 1 83 ? 4.453 -9.809 -6.594 1.00 60.62 83 THR A O 1
ATOM 722 N N . GLU A 1 84 ? 5.803 -11.581 -6.312 1.00 57.31 8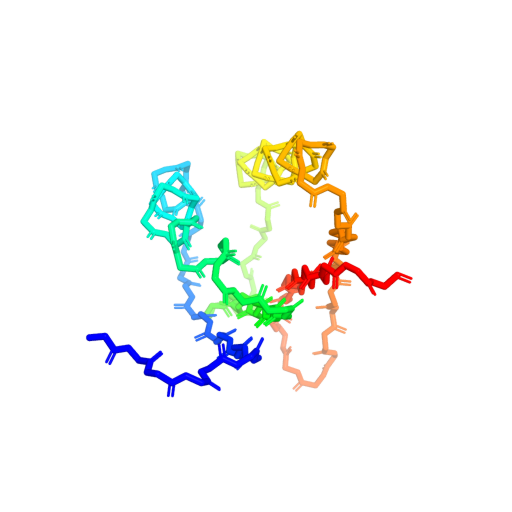4 GLU A N 1
ATOM 723 C CA . GLU A 1 84 ? 6.046 -11.822 -7.727 1.00 57.31 84 GLU A CA 1
ATOM 724 C C . GLU A 1 84 ? 5.039 -12.883 -8.170 1.00 57.31 84 GLU A C 1
ATOM 726 O O . GLU A 1 84 ? 5.093 -14.037 -7.739 1.00 57.31 84 GLU A O 1
ATOM 731 N N . LYS A 1 85 ? 4.043 -12.494 -8.971 1.00 55.25 85 LYS A N 1
ATOM 732 C CA . LYS A 1 85 ? 3.109 -13.468 -9.545 1.00 55.25 85 LYS A CA 1
ATOM 733 C C . LYS A 1 85 ? 3.629 -13.889 -10.911 1.00 55.25 85 LYS A C 1
ATOM 735 O O . LYS A 1 85 ? 3.328 -13.251 -11.898 1.00 55.25 85 LYS A O 1
ATOM 740 N N . PHE A 1 86 ? 4.357 -14.999 -10.978 1.00 42.94 86 PHE A N 1
ATOM 741 C CA . PHE A 1 86 ? 5.019 -15.507 -12.194 1.00 42.94 86 PHE A CA 1
ATOM 742 C C . PHE A 1 86 ? 4.137 -15.630 -13.458 1.00 42.94 86 PHE A C 1
ATOM 744 O O . PHE A 1 86 ? 4.666 -15.652 -14.563 1.00 42.94 86 PHE A O 1
ATOM 751 N N . PHE A 1 87 ? 2.807 -15.668 -13.329 1.00 46.12 87 PHE A N 1
ATOM 752 C CA . PHE A 1 87 ? 1.881 -15.728 -14.469 1.00 46.12 87 PHE A CA 1
ATOM 753 C C . PHE A 1 87 ? 1.627 -14.387 -15.166 1.00 46.12 87 PHE A C 1
ATOM 755 O O . PHE A 1 87 ? 1.111 -14.355 -16.280 1.00 46.12 87 PHE A O 1
ATOM 762 N N . ILE A 1 88 ? 1.965 -13.277 -14.520 1.00 48.03 88 ILE A N 1
ATOM 763 C CA . ILE A 1 88 ? 1.825 -11.939 -15.076 1.00 48.03 88 ILE A CA 1
ATOM 764 C C . ILE A 1 88 ? 3.002 -11.179 -14.503 1.00 48.03 88 ILE A C 1
ATOM 766 O O . ILE A 1 88 ? 3.048 -11.038 -13.292 1.00 48.03 88 ILE A O 1
ATOM 770 N N . ALA A 1 89 ? 3.959 -10.731 -15.312 1.00 48.94 89 ALA A N 1
ATOM 771 C CA . ALA A 1 89 ? 5.231 -10.162 -14.848 1.00 48.94 89 ALA A CA 1
ATOM 772 C C . ALA A 1 89 ? 5.097 -8.812 -14.090 1.00 48.94 89 ALA A C 1
ATOM 774 O O . ALA A 1 89 ? 5.941 -7.937 -14.154 1.00 48.94 89 ALA A O 1
ATOM 775 N N . TYR A 1 90 ? 4.012 -8.617 -13.357 1.00 51.34 90 TYR A N 1
ATOM 776 C CA . TYR A 1 90 ? 3.742 -7.542 -12.441 1.00 51.34 90 TYR A CA 1
ATOM 777 C C . TYR A 1 90 ? 4.283 -7.890 -11.062 1.00 51.34 90 TYR A C 1
ATOM 779 O O . TYR A 1 90 ? 3.894 -8.885 -10.442 1.00 51.34 90 TYR A O 1
ATOM 787 N N . ARG A 1 91 ? 5.132 -7.004 -10.546 1.00 57.19 91 ARG A N 1
ATOM 788 C CA . ARG A 1 91 ? 5.343 -6.923 -9.106 1.00 57.19 91 ARG A CA 1
ATOM 789 C C . ARG A 1 91 ? 4.043 -6.458 -8.455 1.00 57.19 91 ARG A C 1
ATOM 791 O O . ARG A 1 91 ? 3.280 -5.679 -9.033 1.00 57.19 91 ARG A O 1
ATOM 798 N N . MET A 1 92 ? 3.755 -6.985 -7.278 1.00 67.56 92 MET A N 1
ATOM 799 C CA . MET A 1 92 ? 2.6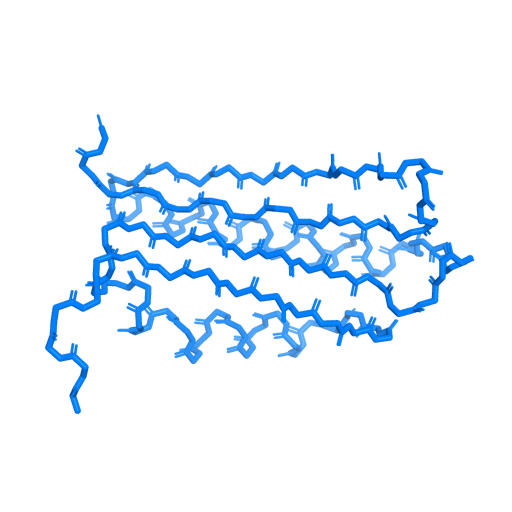02 -6.579 -6.498 1.00 67.56 92 MET A CA 1
ATOM 800 C C . MET A 1 92 ? 3.039 -6.300 -5.073 1.00 67.56 92 MET A C 1
ATOM 802 O O . MET A 1 92 ? 3.709 -7.126 -4.453 1.00 67.56 92 MET A O 1
ATOM 806 N N . ILE A 1 93 ? 2.643 -5.139 -4.567 1.00 67.19 93 ILE A N 1
ATOM 807 C CA . ILE A 1 93 ? 2.759 -4.825 -3.148 1.00 67.19 93 ILE A CA 1
ATOM 808 C C . ILE A 1 93 ? 1.404 -5.115 -2.534 1.00 67.19 93 ILE A C 1
ATOM 810 O O . ILE A 1 93 ? 0.401 -4.537 -2.957 1.00 67.19 93 ILE A O 1
ATOM 814 N N . GLU A 1 94 ? 1.388 -6.019 -1.566 1.00 70.56 94 GLU A N 1
ATOM 815 C CA . GLU A 1 94 ? 0.239 -6.241 -0.704 1.00 70.56 94 GLU A CA 1
ATOM 816 C C . GLU A 1 94 ? 0.463 -5.518 0.622 1.00 70.56 94 GLU A C 1
ATOM 818 O O . GLU A 1 94 ? 1.456 -5.767 1.309 1.00 70.56 94 GLU A O 1
ATOM 823 N N . ILE A 1 95 ? -0.474 -4.638 0.969 1.00 70.56 95 ILE A N 1
ATOM 824 C CA . ILE A 1 95 ? -0.529 -3.963 2.265 1.00 70.56 95 ILE A CA 1
ATOM 825 C C . ILE A 1 95 ? -1.800 -4.426 2.947 1.00 70.56 95 ILE A C 1
ATOM 827 O O . ILE A 1 95 ? -2.889 -4.101 2.479 1.00 70.56 95 ILE A O 1
ATOM 831 N N . SER A 1 96 ? -1.670 -5.177 4.033 1.00 71.31 96 SER A N 1
ATOM 832 C CA . SER A 1 96 ? -2.809 -5.559 4.868 1.00 71.31 96 SER A CA 1
ATOM 833 C C . SER A 1 96 ? -2.740 -4.815 6.189 1.00 71.31 96 SER A C 1
ATOM 835 O O . SER A 1 96 ? -1.729 -4.925 6.873 1.00 71.31 96 SER A O 1
ATOM 837 N N . ILE A 1 97 ? -3.800 -4.096 6.551 1.00 71.12 97 ILE A N 1
ATOM 838 C CA . ILE A 1 97 ? -3.944 -3.450 7.860 1.00 71.12 97 ILE A CA 1
ATOM 839 C C . ILE A 1 97 ? -5.130 -4.103 8.564 1.00 71.12 97 ILE A C 1
ATOM 841 O O . ILE A 1 97 ? -6.226 -4.071 8.011 1.00 71.12 97 ILE A O 1
ATOM 845 N N . CYS A 1 98 ? -4.919 -4.703 9.739 1.00 69.50 98 CYS A N 1
ATOM 846 C CA . CYS A 1 98 ? -5.980 -5.216 10.619 1.00 69.50 98 CYS A CA 1
ATOM 847 C C . CYS A 1 98 ? -5.969 -4.457 11.947 1.00 69.50 98 CYS A C 1
ATOM 849 O O . CYS A 1 98 ? -4.891 -4.250 12.500 1.00 69.50 98 CYS A O 1
ATOM 851 N N . LYS A 1 99 ? -7.139 -4.092 12.474 1.00 68.44 99 LYS A N 1
ATOM 852 C CA . LYS A 1 99 ? -7.307 -3.592 13.848 1.00 68.44 99 LYS A CA 1
ATOM 853 C C . LYS A 1 99 ? -7.974 -4.653 14.718 1.00 68.44 99 LYS A C 1
ATOM 855 O O . LYS A 1 99 ? -8.905 -5.304 14.255 1.00 68.44 99 LYS A O 1
ATOM 860 N N . ASN A 1 100 ? -7.551 -4.766 15.979 1.00 60.34 100 ASN A N 1
ATOM 861 C CA . ASN A 1 100 ? -8.113 -5.708 16.960 1.00 60.34 100 ASN A CA 1
ATOM 862 C C . ASN A 1 100 ? -8.086 -7.184 16.505 1.00 60.34 100 ASN A C 1
ATOM 864 O O . ASN A 1 100 ? -8.968 -7.963 16.868 1.00 60.34 100 ASN A O 1
ATOM 868 N N . CYS A 1 101 ? -7.085 -7.532 15.691 1.00 52.75 101 CYS A N 1
ATOM 869 C CA . CYS A 1 101 ? -6.533 -8.878 15.639 1.00 52.75 101 CYS A CA 1
ATOM 870 C C . CYS A 1 101 ? -5.701 -9.084 16.931 1.00 52.75 101 CYS A C 1
ATOM 872 O O . CYS A 1 101 ? -5.726 -10.207 17.462 1.00 52.75 101 CYS A O 1
#

Mean predicted aligned error: 8.05 Å

Solvent-accessible surface area (backbone atoms only — not comparable to full-atom values): 5780 Å² total; per-residue (Å²): 135,79,89,81,58,42,67,47,80,43,81,46,75,41,84,75,76,46,61,66,58,50,49,48,51,47,69,66,41,43,78,52,54,74,67,30,43,30,38,41,38,37,41,33,41,70,52,52,84,63,75,82,46,73,68,43,48,50,42,49,53,52,46,52,49,54,52,51,59,50,24,72,76,63,66,42,48,72,47,80,42,86,42,80,46,88,92,48,60,29,54,29,41,40,38,37,41,37,46,85,121

Radius of gyration: 13.94 Å; Cα contacts (8 Å, |Δi|>4): 148; chains: 1; bounding box: 39×28×35 Å

Foldseek 3Di:
DPPDAQEEEAEAEDQADDLVVLVCCCPVCVVVVLVYQKYKYKYKHPDLPDDCDPNNVVSVVVSVVVVVVVCVVQVWDWDWDWDCPVVGSIIITITMIHHPD

pLDDT: mean 70.44, std 9.39, range [42.94, 82.88]